Protein AF-A0A2D7KA10-F1 (afdb_monomer)

Mean predicted aligned error: 3.65 Å

pLDDT: mean 92.9, std 7.76, range [48.16, 98.44]

Secondary structure (DSSP, 8-state):
---HHHHHHHHHTTS-HHHHHHHHHTTHHHHHHHHHHHHHH-HHHHHHHSTT--S-TTS-HHHHHHHHHHHHHHHTT-SSBTTB---S-HHHHHHHHHHHTTPPP---------

Structure (mmCIF, N/CA/C/O backbone):
data_AF-A0A2D7KA10-F1
#
_entry.id   AF-A0A2D7KA10-F1
#
loop_
_atom_site.group_PDB
_atom_site.id
_atom_site.type_symbol
_atom_site.label_atom_id
_atom_site.label_alt_id
_atom_site.label_comp_id
_atom_site.label_asym_id
_atom_site.label_entity_id
_atom_site.label_seq_id
_atom_site.pdbx_PDB_ins_code
_atom_site.Cartn_x
_atom_site.Cartn_y
_atom_site.Cartn_z
_atom_site.occupancy
_atom_site.B_iso_or_equiv
_atom_site.auth_seq_id
_atom_site.auth_comp_id
_atom_site.auth_asym_id
_atom_site.auth_atom_id
_atom_site.pdbx_PDB_model_num
ATOM 1 N N . MET A 1 1 ? 11.337 -16.599 9.661 1.00 51.00 1 MET A N 1
ATOM 2 C CA . MET A 1 1 ? 10.350 -15.509 9.497 1.00 51.00 1 MET A CA 1
ATOM 3 C C . MET A 1 1 ? 8.985 -16.082 9.832 1.00 51.00 1 MET A C 1
ATOM 5 O O . MET A 1 1 ? 8.731 -17.194 9.389 1.00 51.00 1 MET A O 1
ATOM 9 N N . LYS A 1 2 ? 8.157 -15.387 10.625 1.00 63.81 2 LYS A N 1
ATOM 10 C CA . LYS A 1 2 ? 6.756 -15.798 10.838 1.00 63.81 2 LYS A CA 1
ATOM 11 C C . LYS A 1 2 ? 6.040 -15.883 9.492 1.00 63.81 2 LYS A C 1
ATOM 13 O O . LYS A 1 2 ? 6.326 -15.056 8.619 1.00 63.81 2 LYS A O 1
ATOM 18 N N . ASN A 1 3 ? 5.148 -16.852 9.332 1.00 88.62 3 ASN A N 1
ATOM 19 C CA . ASN A 1 3 ? 4.329 -16.975 8.128 1.00 88.62 3 ASN A CA 1
ATOM 20 C C . ASN A 1 3 ? 3.469 -15.699 7.963 1.00 88.62 3 ASN A C 1
ATOM 22 O O . ASN A 1 3 ? 3.073 -15.099 8.960 1.00 88.62 3 ASN A O 1
ATOM 26 N N . VAL A 1 4 ? 3.207 -15.253 6.727 1.00 93.88 4 VAL A N 1
ATOM 27 C CA . VAL A 1 4 ? 2.373 -14.065 6.446 1.00 93.88 4 VAL A CA 1
ATOM 28 C C . VAL A 1 4 ? 1.020 -14.130 7.163 1.00 93.88 4 VAL A C 1
ATOM 30 O O . VAL A 1 4 ? 0.569 -13.117 7.691 1.00 93.88 4 VAL A O 1
ATOM 33 N N . THR A 1 5 ? 0.426 -15.322 7.269 1.00 93.25 5 THR A N 1
ATOM 34 C CA . THR A 1 5 ? -0.831 -15.544 7.993 1.00 93.25 5 THR A CA 1
ATOM 35 C C . THR A 1 5 ? -0.685 -15.234 9.481 1.00 93.25 5 THR A C 1
ATOM 37 O O . THR A 1 5 ? -1.474 -14.469 10.018 1.00 93.25 5 THR A O 1
ATOM 40 N N . GLU A 1 6 ? 0.369 -15.727 10.135 1.00 95.38 6 GLU A N 1
ATOM 41 C CA . GLU A 1 6 ? 0.620 -15.473 11.563 1.00 95.38 6 GLU A CA 1
ATOM 42 C C . GLU A 1 6 ? 0.867 -13.982 11.845 1.00 95.38 6 GLU A C 1
ATOM 44 O O . GLU A 1 6 ? 0.499 -13.468 12.902 1.00 95.38 6 GLU A O 1
ATOM 49 N N . GLN A 1 7 ? 1.522 -13.273 10.917 1.00 95.88 7 GLN A N 1
ATOM 50 C CA . GLN A 1 7 ? 1.756 -11.832 11.051 1.00 95.88 7 GLN A CA 1
ATOM 51 C C . GLN A 1 7 ? 0.452 -11.044 10.917 1.00 95.88 7 GLN A C 1
ATOM 53 O O . GLN A 1 7 ? 0.200 -10.142 11.716 1.00 95.88 7 GLN A O 1
ATOM 58 N N . LEU A 1 8 ? -0.390 -11.420 9.952 1.00 96.00 8 LEU A N 1
ATOM 59 C CA . LEU A 1 8 ? -1.700 -10.816 9.753 1.00 96.00 8 LEU A CA 1
ATOM 60 C C . LEU A 1 8 ? -2.634 -11.084 10.940 1.00 96.00 8 LEU A C 1
ATOM 62 O O . LEU A 1 8 ? -3.242 -10.149 11.449 1.00 96.00 8 LEU A O 1
ATOM 66 N N . GLU A 1 9 ? -2.713 -12.323 11.427 1.00 95.19 9 GLU A N 1
ATOM 67 C CA . GLU A 1 9 ? -3.505 -12.675 12.612 1.00 95.19 9 GLU A CA 1
ATOM 68 C C . GLU A 1 9 ? -3.041 -11.888 13.838 1.00 95.19 9 GLU A C 1
ATOM 70 O O . GLU A 1 9 ? -3.849 -11.293 14.549 1.00 95.19 9 GLU A O 1
ATOM 75 N N . SER A 1 10 ? -1.725 -11.804 14.054 1.00 95.94 10 SER A N 1
ATOM 76 C CA . SER A 1 10 ? -1.163 -11.00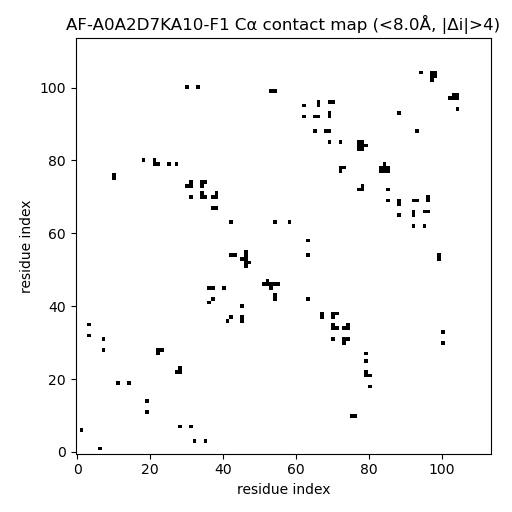9 15.146 1.00 95.94 10 SER A CA 1
ATOM 77 C C . SER A 1 10 ? -1.497 -9.522 15.028 1.00 95.94 10 SER A C 1
ATOM 79 O O . SER A 1 10 ? -1.593 -8.862 16.062 1.00 95.94 10 SER A O 1
ATOM 81 N N . LEU A 1 11 ? -1.624 -8.982 13.814 1.00 95.38 11 LEU A N 1
ATOM 82 C CA . LEU A 1 11 ? -2.023 -7.595 13.582 1.00 95.38 11 LEU A CA 1
ATOM 83 C C . LEU A 1 11 ? -3.520 -7.401 13.858 1.00 95.38 11 LEU A C 1
ATOM 85 O O . LEU A 1 11 ? -3.882 -6.496 14.603 1.00 95.38 11 LEU A O 1
ATOM 89 N N . ILE A 1 12 ? -4.372 -8.269 13.308 1.00 94.38 12 ILE A N 1
ATOM 90 C CA . ILE A 1 12 ? -5.831 -8.194 13.470 1.00 94.38 12 ILE A CA 1
ATOM 91 C C . ILE A 1 12 ? -6.231 -8.365 14.939 1.00 94.38 12 ILE A C 1
ATOM 93 O O . ILE A 1 12 ? -7.097 -7.642 15.416 1.00 94.38 12 ILE A O 1
ATOM 97 N N . ASN A 1 13 ? -5.547 -9.223 15.700 1.00 95.50 13 ASN A N 1
ATOM 98 C CA . ASN A 1 13 ? -5.809 -9.410 17.133 1.00 95.50 13 ASN A CA 1
ATOM 99 C C . ASN A 1 13 ? -5.561 -8.152 17.991 1.00 95.50 13 ASN A C 1
ATOM 101 O O . ASN A 1 13 ? -5.918 -8.134 19.166 1.00 95.50 13 ASN A O 1
ATOM 105 N N . GLN A 1 14 ? -4.924 -7.113 17.439 1.00 94.38 14 GLN A N 1
ATOM 106 C CA . GLN A 1 14 ? -4.723 -5.824 18.110 1.00 94.38 14 GLN A CA 1
ATOM 107 C C . GLN A 1 14 ? -5.822 -4.803 17.777 1.00 94.38 14 GLN A C 1
ATOM 109 O O . GLN A 1 14 ? -5.800 -3.687 18.300 1.00 94.38 14 GLN A O 1
ATOM 114 N N . PHE A 1 15 ? -6.739 -5.131 16.867 1.00 94.50 15 PHE A N 1
ATOM 115 C CA . PHE A 1 15 ? -7.794 -4.229 16.425 1.00 94.50 15 PHE A CA 1
ATOM 116 C C . PHE A 1 15 ? -9.010 -4.310 17.350 1.00 94.50 15 PHE A C 1
ATOM 118 O O . PHE A 1 15 ? -9.250 -5.317 18.011 1.00 94.50 15 PHE A O 1
ATOM 125 N N . SER A 1 16 ? -9.785 -3.225 17.403 1.00 94.69 16 SER A N 1
ATOM 126 C CA . SER A 1 16 ? -11.123 -3.266 17.995 1.00 94.69 16 SER A CA 1
ATOM 127 C C . SER A 1 16 ? -12.075 -4.074 17.108 1.00 94.69 16 SER A C 1
ATOM 129 O O . SER A 1 16 ? -11.768 -4.351 15.947 1.00 94.69 16 SER A O 1
ATOM 131 N N . ASP A 1 17 ? -13.265 -4.392 17.616 1.00 94.75 17 ASP A N 1
ATOM 132 C CA . ASP A 1 17 ? -14.307 -5.055 16.819 1.00 94.75 17 ASP A CA 1
ATOM 133 C C . ASP A 1 17 ? -14.695 -4.224 15.581 1.00 94.75 17 ASP A C 1
ATOM 135 O O . ASP A 1 17 ? -14.845 -4.761 14.485 1.00 94.75 17 ASP A O 1
ATOM 139 N N . GLU A 1 18 ? -14.781 -2.897 15.736 1.00 93.62 18 GLU A N 1
ATOM 140 C CA . GLU A 1 18 ? -15.053 -1.951 14.643 1.00 93.62 18 GLU A CA 1
ATOM 141 C C . GLU A 1 18 ? -13.943 -1.979 13.579 1.00 93.62 18 GLU A C 1
ATOM 143 O O . GLU A 1 18 ? -14.224 -2.122 12.389 1.00 93.62 18 GLU A O 1
ATOM 148 N N . ASP A 1 19 ? -12.674 -1.891 13.998 1.00 93.88 19 ASP A N 1
ATOM 149 C CA . ASP A 1 19 ? -11.532 -1.931 13.078 1.00 93.88 19 ASP A CA 1
ATOM 150 C C . ASP A 1 19 ? -11.413 -3.312 12.403 1.00 93.88 19 ASP A C 1
ATOM 152 O O . ASP A 1 19 ? -11.080 -3.395 11.221 1.00 93.88 19 ASP A O 1
ATOM 156 N N . THR A 1 20 ? -11.727 -4.398 13.116 1.00 94.44 20 THR A N 1
ATOM 157 C CA . THR A 1 20 ? -11.743 -5.766 12.573 1.00 94.44 20 THR A CA 1
ATOM 158 C C . THR A 1 20 ? -12.815 -5.920 11.500 1.00 94.44 20 THR A C 1
ATOM 160 O O . THR A 1 20 ? -12.541 -6.467 10.431 1.00 94.44 20 THR A O 1
ATOM 163 N N . HIS A 1 21 ? -14.018 -5.397 11.742 1.00 94.19 21 HIS A N 1
ATOM 164 C CA . HIS A 1 21 ? -15.094 -5.411 10.758 1.00 94.19 21 HIS A CA 1
ATOM 165 C C . HIS A 1 21 ? -14.700 -4.644 9.486 1.00 94.19 21 HIS A C 1
ATOM 167 O O . HIS A 1 21 ? -14.735 -5.214 8.394 1.00 94.19 21 HIS A O 1
ATOM 173 N N . LEU A 1 22 ? -14.204 -3.408 9.629 1.00 93.56 22 LEU A N 1
ATOM 174 C CA . LEU A 1 22 ? -13.727 -2.593 8.503 1.00 93.56 22 LEU A CA 1
ATOM 175 C C . LEU A 1 22 ? -12.579 -3.260 7.732 1.00 93.56 22 LEU A C 1
ATOM 177 O O . LEU A 1 22 ? -12.541 -3.200 6.503 1.00 93.56 22 LEU A O 1
ATOM 181 N N . CYS A 1 23 ? -11.640 -3.887 8.441 1.00 93.25 23 CYS A N 1
ATOM 182 C CA . CYS A 1 23 ? -10.519 -4.628 7.864 1.00 93.25 23 CYS A CA 1
ATOM 183 C C . CYS A 1 23 ? -11.010 -5.744 6.924 1.00 93.25 23 CYS A C 1
ATOM 185 O O . CYS A 1 23 ? -10.523 -5.869 5.795 1.00 93.25 23 CYS A O 1
ATOM 187 N N . LEU A 1 24 ? -12.002 -6.526 7.356 1.00 91.94 24 LEU A N 1
ATOM 188 C CA . LEU A 1 24 ? -12.541 -7.639 6.573 1.00 91.94 24 LEU A CA 1
ATOM 189 C C . LEU A 1 24 ? -13.411 -7.163 5.402 1.00 91.94 24 LEU A C 1
ATOM 191 O O . LEU A 1 24 ? -13.223 -7.648 4.284 1.00 91.94 24 LEU A O 1
ATOM 195 N N . GLU A 1 25 ? -14.304 -6.192 5.620 1.00 91.94 25 GLU A N 1
ATOM 196 C CA . GLU A 1 25 ? -15.170 -5.653 4.560 1.00 91.94 25 GLU A CA 1
ATOM 197 C C . GLU A 1 25 ? -14.366 -5.022 3.417 1.00 91.94 25 GLU A C 1
ATOM 199 O O . GLU A 1 25 ? -14.645 -5.265 2.242 1.00 91.94 25 GLU A O 1
ATOM 204 N N . ASN A 1 26 ? -13.302 -4.282 3.745 1.00 88.81 26 ASN A N 1
ATOM 205 C CA . ASN A 1 26 ? -12.461 -3.596 2.759 1.00 88.81 26 ASN A CA 1
ATOM 206 C C . ASN A 1 26 ? -11.355 -4.482 2.165 1.00 88.81 26 ASN A C 1
ATOM 208 O O . ASN A 1 26 ? -10.429 -3.977 1.528 1.00 88.81 26 ASN A O 1
ATOM 212 N N . ARG A 1 27 ? -11.426 -5.807 2.361 1.00 92.56 27 ARG A N 1
ATOM 213 C CA . ARG A 1 27 ? -10.444 -6.780 1.848 1.00 92.56 27 ARG A CA 1
ATOM 214 C C . ARG A 1 27 ? -9.003 -6.459 2.263 1.00 92.56 27 ARG A C 1
ATOM 216 O O . ARG A 1 27 ? -8.057 -6.763 1.533 1.00 92.56 27 ARG A O 1
ATOM 223 N N . PHE A 1 28 ? -8.807 -5.884 3.446 1.00 94.56 28 PHE A N 1
ATOM 224 C CA . PHE A 1 28 ? -7.476 -5.545 3.940 1.00 94.56 28 PHE A CA 1
ATOM 225 C C . PHE A 1 28 ? -6.526 -6.754 4.048 1.00 94.56 28 PHE A C 1
ATOM 227 O O . PHE A 1 28 ? -5.359 -6.587 3.697 1.00 94.56 28 PHE A O 1
ATOM 234 N N . PRO A 1 29 ? -6.970 -7.983 4.399 1.00 95.75 29 PRO A N 1
ATOM 235 C CA . PRO A 1 29 ? -6.129 -9.180 4.302 1.00 95.75 29 PRO A CA 1
ATOM 236 C C . PRO A 1 29 ? -5.472 -9.379 2.930 1.00 95.75 29 PRO A C 1
ATOM 238 O O . PRO A 1 29 ? -4.291 -9.703 2.851 1.00 95.75 29 PRO A O 1
ATOM 241 N N . TYR A 1 30 ? -6.208 -9.126 1.843 1.00 95.12 30 TYR A N 1
ATOM 242 C CA . TYR A 1 30 ? -5.677 -9.239 0.485 1.00 95.12 30 TYR A CA 1
ATOM 243 C C . TYR A 1 30 ? -4.604 -8.176 0.214 1.00 95.12 30 TYR A C 1
ATOM 245 O O . TYR A 1 30 ? -3.518 -8.503 -0.271 1.00 95.12 30 TYR A O 1
ATOM 253 N N . LEU A 1 31 ? -4.882 -6.922 0.591 1.00 96.12 31 LEU A N 1
ATOM 254 C CA . LEU A 1 31 ? -3.915 -5.823 0.505 1.00 96.12 31 LEU A CA 1
ATOM 255 C C . LEU A 1 31 ? -2.644 -6.143 1.301 1.00 96.12 31 LEU A C 1
ATOM 257 O O . LEU A 1 31 ? -1.539 -5.949 0.802 1.00 96.12 31 LEU A O 1
ATOM 261 N N . TYR A 1 32 ? -2.797 -6.683 2.511 1.00 97.38 32 TYR A N 1
ATOM 262 C CA . TYR A 1 32 ? -1.694 -7.073 3.382 1.00 97.38 32 TYR A CA 1
ATOM 263 C C . TYR A 1 32 ? -0.813 -8.143 2.748 1.00 97.38 32 TYR A C 1
ATOM 265 O O . TYR A 1 32 ? 0.402 -7.976 2.676 1.00 97.38 32 TYR A O 1
ATOM 273 N N . THR A 1 33 ? -1.404 -9.227 2.244 1.00 95.69 33 THR A N 1
ATOM 274 C CA . THR A 1 33 ? -0.644 -10.312 1.615 1.00 95.69 33 THR A CA 1
ATOM 275 C C . THR A 1 33 ? 0.103 -9.830 0.370 1.00 95.69 33 THR A C 1
ATOM 277 O O . THR A 1 33 ? 1.276 -10.162 0.189 1.00 95.69 33 THR A O 1
ATOM 280 N N . LYS A 1 34 ? -0.532 -9.000 -0.466 1.00 96.06 34 LYS A N 1
ATOM 281 C CA . LYS A 1 34 ? 0.105 -8.403 -1.649 1.00 96.06 34 LYS A CA 1
ATOM 282 C C . LYS A 1 34 ? 1.250 -7.459 -1.264 1.00 96.06 34 LYS A C 1
ATOM 284 O O . LYS A 1 34 ? 2.345 -7.586 -1.805 1.00 96.06 34 LYS A O 1
ATOM 289 N N . ALA A 1 35 ? 1.037 -6.584 -0.281 1.00 97.88 35 ALA A N 1
ATOM 290 C CA . ALA A 1 35 ? 2.065 -5.696 0.260 1.00 97.88 35 ALA A CA 1
ATOM 291 C C . ALA A 1 35 ? 3.255 -6.469 0.855 1.00 97.88 35 ALA A C 1
ATOM 293 O O . ALA A 1 35 ? 4.408 -6.093 0.639 1.00 97.88 35 ALA A O 1
ATOM 294 N N . TYR A 1 36 ? 2.981 -7.562 1.573 1.00 97.56 36 TYR A N 1
ATOM 295 C CA . TYR A 1 36 ? 4.000 -8.435 2.150 1.00 97.56 36 TYR A CA 1
ATOM 296 C C . TYR A 1 36 ? 4.903 -9.018 1.063 1.00 97.56 36 TYR A C 1
ATOM 298 O O . TYR A 1 36 ? 6.125 -8.897 1.151 1.00 97.56 36 TYR A O 1
ATOM 306 N N . TYR A 1 37 ? 4.317 -9.609 0.018 1.00 96.38 37 TYR A N 1
ATOM 307 C CA . TYR A 1 37 ? 5.096 -10.202 -1.066 1.00 96.38 37 TYR A CA 1
ATOM 308 C C . TYR A 1 37 ? 5.817 -9.154 -1.913 1.00 96.38 37 TYR A C 1
ATOM 310 O O . TYR A 1 37 ? 6.979 -9.362 -2.245 1.00 96.38 37 TYR A O 1
ATOM 318 N N . PHE A 1 38 ? 5.206 -7.994 -2.165 1.00 97.81 38 PHE A N 1
ATOM 319 C CA . PHE A 1 38 ? 5.877 -6.893 -2.860 1.00 97.81 38 PHE A CA 1
ATOM 320 C C . PHE A 1 38 ? 7.153 -6.442 -2.133 1.00 97.81 38 PHE A C 1
ATOM 322 O O . PHE A 1 38 ? 8.206 -6.288 -2.752 1.00 97.81 38 PHE A O 1
ATOM 329 N N . LEU A 1 39 ? 7.082 -6.269 -0.808 1.00 97.75 39 LEU A N 1
ATOM 330 C CA . LEU A 1 39 ? 8.240 -5.879 0.001 1.00 97.75 39 LEU A CA 1
ATOM 331 C C . LEU A 1 39 ? 9.276 -6.998 0.142 1.00 97.75 39 LEU A C 1
ATOM 333 O O . LEU A 1 39 ? 10.471 -6.710 0.168 1.00 97.75 39 LEU A O 1
ATOM 337 N N . ARG A 1 40 ? 8.833 -8.255 0.247 1.00 96.25 40 ARG A N 1
ATOM 338 C CA . ARG A 1 40 ? 9.717 -9.421 0.380 1.00 96.25 40 ARG A CA 1
ATOM 339 C C . ARG A 1 40 ? 10.503 -9.690 -0.903 1.00 96.25 40 ARG A C 1
ATOM 341 O O . ARG A 1 40 ? 11.701 -9.941 -0.829 1.00 96.25 40 ARG A O 1
ATOM 348 N N . ASP A 1 41 ? 9.824 -9.670 -2.046 1.00 95.75 41 ASP A N 1
ATOM 349 C CA . ASP A 1 41 ? 10.381 -10.130 -3.323 1.00 95.75 41 ASP A CA 1
ATOM 350 C C . ASP A 1 41 ? 11.062 -9.000 -4.101 1.00 95.75 41 ASP A C 1
ATOM 352 O O . ASP A 1 41 ? 11.967 -9.247 -4.901 1.00 95.75 41 ASP A O 1
ATOM 356 N N . GLY A 1 42 ? 10.658 -7.754 -3.840 1.00 96.06 42 GLY A N 1
ATOM 357 C CA . GLY A 1 42 ? 11.047 -6.594 -4.630 1.00 96.06 42 GLY A CA 1
ATOM 358 C C . GLY A 1 42 ? 10.217 -6.468 -5.910 1.00 96.06 42 GLY A C 1
ATOM 359 O O . GLY A 1 42 ? 9.573 -7.416 -6.354 1.00 96.06 42 GLY A O 1
ATOM 360 N N . ALA A 1 43 ? 10.232 -5.272 -6.505 1.00 95.56 43 ALA A N 1
ATOM 361 C CA . ALA A 1 43 ? 9.335 -4.899 -7.601 1.00 95.56 43 ALA A CA 1
ATOM 362 C C . ALA A 1 43 ? 9.417 -5.843 -8.815 1.00 95.56 43 ALA A C 1
ATOM 364 O O . ALA A 1 43 ? 8.382 -6.297 -9.294 1.00 95.56 43 ALA A O 1
ATOM 365 N N . GLU A 1 44 ? 10.626 -6.172 -9.277 1.00 94.12 44 GLU A N 1
ATOM 366 C CA . GLU A 1 44 ? 10.833 -7.010 -10.468 1.00 94.12 44 GLU A CA 1
ATOM 367 C C . GLU A 1 44 ? 10.328 -8.447 -10.266 1.00 94.12 44 GLU A C 1
ATOM 369 O O . GLU A 1 44 ? 9.540 -8.959 -11.064 1.00 94.12 44 GLU A O 1
ATOM 374 N N . ASN A 1 45 ? 10.735 -9.093 -9.169 1.00 95.88 45 ASN A N 1
ATOM 375 C CA . ASN A 1 45 ? 10.328 -10.468 -8.874 1.00 95.88 45 ASN A CA 1
ATOM 376 C C . ASN A 1 45 ? 8.832 -10.558 -8.574 1.00 95.88 45 ASN A C 1
ATOM 378 O O . ASN A 1 45 ? 8.169 -11.476 -9.055 1.00 95.88 45 ASN A O 1
ATOM 382 N N . TYR A 1 46 ? 8.290 -9.594 -7.825 1.00 96.56 46 TYR A N 1
ATOM 383 C CA . TYR A 1 46 ? 6.856 -9.507 -7.586 1.00 96.56 46 TYR A CA 1
ATOM 384 C C . TYR A 1 46 ? 6.085 -9.441 -8.912 1.00 96.56 46 TYR A C 1
ATOM 386 O O . TYR A 1 46 ? 5.206 -10.275 -9.134 1.00 96.56 46 TYR A O 1
ATOM 394 N N . ALA A 1 47 ? 6.477 -8.539 -9.823 1.00 96.06 47 ALA A N 1
ATOM 395 C CA . ALA A 1 47 ? 5.830 -8.368 -11.122 1.00 96.06 47 ALA A CA 1
ATOM 396 C C . ALA A 1 47 ? 5.827 -9.663 -11.946 1.00 96.06 47 ALA A C 1
ATOM 398 O O . ALA A 1 47 ? 4.804 -10.011 -12.521 1.00 96.06 47 ALA A O 1
ATOM 399 N N . SER A 1 48 ? 6.923 -10.429 -11.941 1.00 93.81 48 SER A N 1
ATOM 400 C CA . SER A 1 48 ? 7.024 -11.694 -12.693 1.00 93.81 48 SER A CA 1
ATOM 401 C C . SER A 1 48 ? 5.988 -12.762 -12.310 1.00 93.81 48 SER A C 1
ATOM 403 O O . SER A 1 48 ? 5.704 -13.664 -13.096 1.00 93.81 48 SER A O 1
ATOM 405 N N . SER A 1 49 ? 5.438 -12.667 -11.098 1.00 90.44 49 SER A N 1
ATOM 406 C CA . SER A 1 49 ? 4.433 -13.589 -10.560 1.00 90.44 49 SER A CA 1
ATOM 407 C C . SER 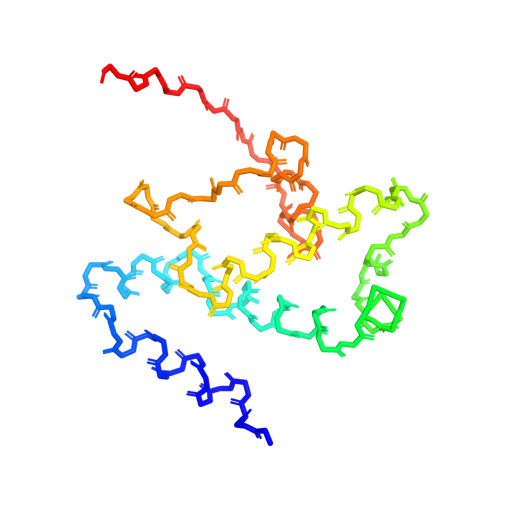A 1 49 ? 3.046 -12.954 -10.433 1.00 90.44 49 SER A C 1
ATOM 409 O O . SER A 1 49 ? 2.084 -13.626 -10.054 1.00 90.44 49 SER A O 1
ATOM 411 N N . ASP A 1 50 ? 2.936 -11.659 -10.736 1.00 92.19 50 ASP A N 1
ATOM 412 C CA . ASP A 1 50 ? 1.694 -10.914 -10.657 1.00 92.19 50 ASP A CA 1
ATOM 413 C C . ASP A 1 50 ? 0.861 -11.092 -11.931 1.00 92.19 50 ASP A C 1
ATOM 415 O O . ASP A 1 50 ? 1.373 -11.041 -13.044 1.00 92.19 50 ASP A O 1
ATOM 419 N N . ALA A 1 51 ? -0.455 -11.247 -11.779 1.00 91.19 51 ALA A N 1
ATOM 420 C CA . ALA A 1 51 ? -1.357 -11.527 -12.898 1.00 91.19 51 ALA A CA 1
ATOM 421 C C . ALA A 1 51 ? -1.384 -10.427 -13.977 1.00 91.19 51 ALA A C 1
ATOM 423 O O . ALA A 1 51 ? -1.708 -10.719 -15.128 1.00 91.19 51 ALA A O 1
ATOM 424 N N . PHE A 1 52 ? -1.055 -9.181 -13.619 1.00 92.88 52 PHE A N 1
ATOM 425 C CA . PHE A 1 52 ? -0.983 -8.056 -14.555 1.00 92.88 52 PHE A CA 1
ATOM 426 C C . PHE A 1 52 ? 0.446 -7.555 -14.771 1.00 92.88 52 PHE A C 1
ATOM 428 O O . PHE A 1 52 ? 0.632 -6.493 -15.363 1.00 92.88 52 PHE A O 1
ATOM 435 N N . ASN A 1 53 ? 1.451 -8.306 -14.311 1.00 95.00 53 ASN A N 1
ATOM 436 C CA . ASN A 1 53 ? 2.864 -7.948 -14.403 1.00 95.00 53 ASN A CA 1
ATOM 437 C C . ASN A 1 53 ? 3.181 -6.558 -13.823 1.00 95.00 53 ASN A C 1
ATOM 439 O O . ASN A 1 53 ? 4.017 -5.832 -14.362 1.00 95.00 53 ASN A O 1
ATOM 443 N N . LEU A 1 54 ? 2.489 -6.161 -12.749 1.00 95.25 54 LEU A N 1
ATOM 444 C CA . LEU A 1 54 ? 2.706 -4.871 -12.099 1.00 95.25 54 LEU A CA 1
ATOM 445 C C . LEU A 1 54 ? 3.696 -4.993 -10.931 1.00 95.25 54 LEU A C 1
ATOM 447 O O . LEU A 1 54 ? 3.642 -5.979 -10.196 1.00 95.25 54 LEU A O 1
ATOM 451 N N . PRO A 1 55 ? 4.537 -3.973 -10.683 1.00 95.94 55 PRO A N 1
ATOM 452 C CA . PRO A 1 55 ? 4.685 -2.744 -11.469 1.00 95.94 55 PRO A CA 1
ATOM 453 C C . PRO A 1 55 ? 5.422 -2.982 -12.802 1.00 95.94 55 PRO A C 1
ATOM 455 O O . PRO A 1 55 ? 6.370 -3.759 -12.861 1.00 95.94 55 PRO A O 1
ATOM 458 N N . ASP A 1 56 ? 4.992 -2.283 -13.855 1.00 94.25 56 ASP A N 1
ATOM 459 C CA . ASP A 1 56 ? 5.588 -2.328 -15.198 1.00 94.25 56 ASP A CA 1
ATOM 460 C C . ASP A 1 56 ? 6.464 -1.084 -15.476 1.00 94.25 56 ASP A C 1
ATOM 462 O O . ASP A 1 56 ? 6.712 -0.256 -14.596 1.00 94.25 56 ASP A O 1
ATOM 466 N N . SER A 1 57 ? 6.905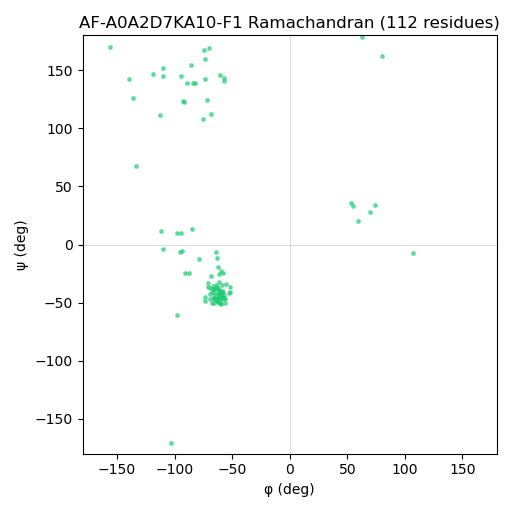 -0.904 -16.725 1.00 93.38 57 SER A N 1
ATOM 467 C CA . SER A 1 57 ? 7.735 0.236 -17.140 1.00 93.38 57 SER A CA 1
ATOM 468 C C . SER A 1 57 ? 7.053 1.609 -17.022 1.00 93.38 57 SER A C 1
ATOM 470 O O . SER A 1 57 ? 7.702 2.623 -17.268 1.00 93.38 57 SER A O 1
ATOM 472 N N . SER A 1 58 ? 5.755 1.674 -16.694 1.00 93.88 58 SER A N 1
ATOM 473 C CA . SER A 1 58 ? 5.055 2.941 -16.439 1.00 93.88 58 SER A CA 1
ATOM 474 C C . SER A 1 58 ? 5.327 3.519 -15.045 1.00 93.88 58 SER A C 1
ATOM 476 O O . SER A 1 58 ? 5.007 4.684 -14.803 1.00 93.88 58 SER A O 1
ATOM 478 N N . PHE A 1 59 ? 5.926 2.741 -14.137 1.00 96.00 59 PHE A N 1
ATOM 479 C CA . PHE A 1 59 ? 6.275 3.180 -12.787 1.00 96.00 59 PHE A CA 1
ATOM 480 C C . PHE A 1 59 ? 7.706 3.718 -12.763 1.00 96.00 59 PHE A C 1
ATOM 482 O O . PHE A 1 59 ? 8.651 3.012 -13.115 1.00 96.00 59 PHE A O 1
ATOM 489 N N . SER A 1 60 ? 7.881 4.967 -12.323 1.00 96.88 60 SER A N 1
ATOM 490 C CA . SER A 1 60 ? 9.221 5.523 -12.105 1.00 96.88 60 SER A CA 1
ATOM 491 C C . SER A 1 60 ? 9.871 4.958 -10.839 1.00 96.88 60 SER A C 1
ATOM 493 O O . SER A 1 60 ?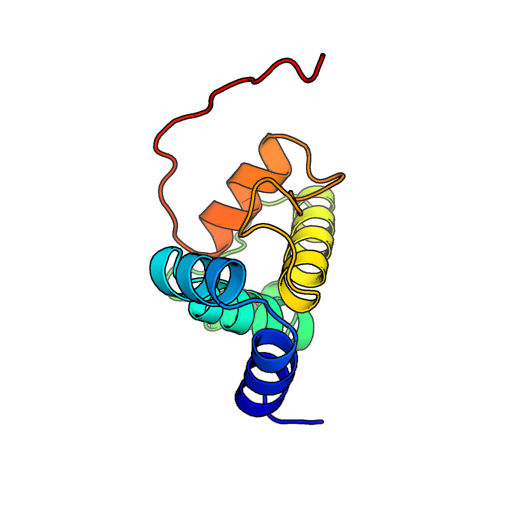 9.201 4.377 -9.984 1.00 96.88 60 SER A O 1
ATOM 495 N N . SER A 1 61 ? 11.174 5.188 -10.666 1.00 96.62 61 SER A N 1
ATOM 496 C CA . SER A 1 61 ? 11.885 4.878 -9.418 1.00 96.62 61 SER A CA 1
ATOM 497 C C . SER A 1 61 ? 11.210 5.496 -8.192 1.00 96.62 61 SER A C 1
ATOM 499 O O . SER A 1 61 ? 11.061 4.835 -7.167 1.00 96.62 61 SER A O 1
ATOM 501 N N . GLU A 1 62 ? 10.747 6.742 -8.301 1.00 97.31 62 GLU A N 1
ATOM 502 C CA . GLU A 1 62 ? 10.037 7.429 -7.219 1.00 97.31 62 GLU A CA 1
ATOM 503 C C . GLU A 1 62 ? 8.681 6.777 -6.934 1.00 97.31 62 GLU A C 1
ATOM 505 O O . GLU A 1 62 ? 8.301 6.643 -5.771 1.00 97.31 62 GLU A O 1
ATOM 510 N N . ASP A 1 63 ? 7.962 6.336 -7.974 1.00 97.75 63 ASP A N 1
ATOM 511 C CA . ASP A 1 63 ? 6.711 5.599 -7.795 1.00 97.75 63 ASP A CA 1
ATOM 512 C C . ASP A 1 63 ? 6.962 4.289 -7.034 1.00 97.75 63 ASP A C 1
ATOM 514 O O . ASP A 1 63 ? 6.221 3.986 -6.100 1.00 97.75 63 ASP A O 1
ATOM 518 N N . ILE A 1 64 ? 8.032 3.551 -7.354 1.00 98.06 64 ILE A N 1
ATOM 519 C CA . ILE A 1 64 ? 8.408 2.325 -6.630 1.00 98.06 64 ILE A CA 1
ATOM 520 C C . ILE A 1 64 ? 8.704 2.606 -5.148 1.00 98.06 64 ILE A C 1
ATOM 522 O O . ILE A 1 64 ? 8.262 1.847 -4.282 1.00 98.06 64 ILE A O 1
ATOM 526 N N . GLU A 1 65 ? 9.399 3.696 -4.819 1.00 98.12 65 GLU A N 1
ATOM 527 C CA . GLU A 1 65 ? 9.648 4.070 -3.418 1.00 98.12 65 GLU A CA 1
ATOM 528 C C . GLU A 1 65 ? 8.355 4.438 -2.671 1.00 98.12 65 GLU A C 1
ATOM 530 O O . GLU A 1 65 ? 8.159 4.038 -1.518 1.00 98.12 65 GLU A O 1
ATOM 535 N N . LEU A 1 66 ? 7.417 5.122 -3.334 1.00 98.19 66 LEU A N 1
ATOM 536 C CA . LEU A 1 66 ? 6.092 5.390 -2.768 1.00 98.19 66 LEU A CA 1
ATOM 537 C C . LEU A 1 66 ? 5.277 4.104 -2.570 1.00 98.19 66 LEU A C 1
ATOM 539 O O . LEU A 1 66 ? 4.600 3.970 -1.548 1.00 98.19 66 LEU A O 1
ATOM 543 N N . LEU A 1 67 ? 5.368 3.135 -3.487 1.00 98.25 67 LEU A N 1
ATOM 544 C CA . LEU A 1 67 ? 4.737 1.822 -3.324 1.00 98.25 67 LEU A CA 1
ATOM 545 C C . LEU A 1 67 ? 5.291 1.092 -2.100 1.00 98.25 67 LEU A C 1
ATOM 547 O O . LEU A 1 67 ? 4.510 0.588 -1.292 1.00 98.25 67 LEU A O 1
ATOM 551 N N . LYS A 1 68 ? 6.618 1.086 -1.907 1.00 98.38 68 LYS A N 1
ATOM 552 C CA . LYS A 1 68 ? 7.248 0.505 -0.709 1.00 98.38 68 LYS A CA 1
ATOM 553 C C . LYS A 1 68 ? 6.738 1.177 0.565 1.00 98.38 68 LYS A C 1
ATOM 555 O O . LYS A 1 68 ? 6.370 0.486 1.514 1.00 98.38 68 LYS A O 1
ATOM 560 N N . LEU A 1 69 ? 6.652 2.510 0.578 1.00 98.44 69 LEU A N 1
ATOM 561 C CA . LEU A 1 69 ? 6.108 3.269 1.707 1.00 98.44 69 LEU A CA 1
ATOM 562 C C . LEU A 1 69 ? 4.640 2.911 1.998 1.00 98.44 69 LEU A C 1
ATOM 564 O O . LEU A 1 69 ? 4.257 2.776 3.162 1.00 98.44 69 LEU A O 1
ATOM 568 N N . GLY A 1 70 ? 3.814 2.758 0.963 1.00 98.25 70 GLY A N 1
ATOM 569 C CA . GLY A 1 70 ? 2.414 2.352 1.091 1.00 98.25 70 GLY A CA 1
ATOM 570 C C . GLY A 1 70 ? 2.274 0.930 1.632 1.00 98.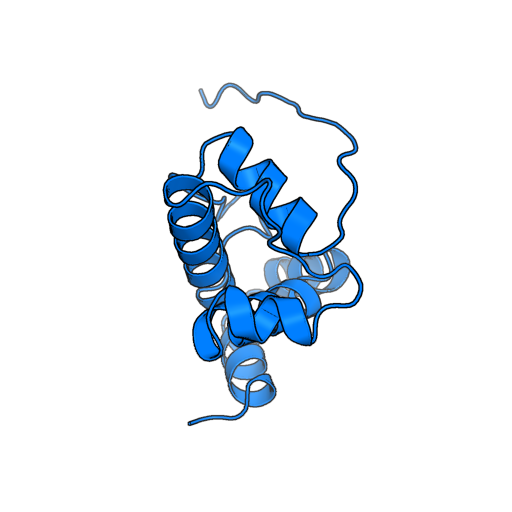25 70 GLY A C 1
ATOM 571 O O . GLY A 1 70 ? 1.559 0.705 2.607 1.00 98.25 70 GLY A O 1
ATOM 572 N N . CYS A 1 71 ? 3.036 -0.011 1.074 1.00 98.38 71 CYS A N 1
ATOM 573 C CA . CYS A 1 71 ? 3.077 -1.398 1.532 1.00 98.38 71 CYS A CA 1
ATOM 574 C C . CYS A 1 71 ? 3.519 -1.496 2.997 1.00 98.38 71 CYS A C 1
ATOM 576 O O . CYS A 1 71 ? 2.902 -2.212 3.780 1.00 98.38 71 CYS A O 1
ATOM 578 N N . MET A 1 72 ? 4.529 -0.721 3.405 1.00 98.31 72 MET A N 1
ATOM 579 C CA . MET A 1 72 ? 4.989 -0.681 4.796 1.00 98.31 72 MET A CA 1
ATOM 580 C C . MET A 1 72 ? 3.881 -0.194 5.739 1.00 98.31 72 MET A C 1
ATOM 582 O O . MET A 1 72 ? 3.726 -0.714 6.839 1.00 98.31 72 MET A O 1
ATOM 586 N N . GLN A 1 73 ? 3.086 0.793 5.321 1.00 98.19 73 GLN A N 1
ATOM 587 C CA . GLN A 1 73 ? 1.942 1.267 6.102 1.00 98.19 73 GLN A CA 1
ATOM 588 C C . GLN A 1 73 ? 0.858 0.190 6.234 1.00 98.19 73 GLN A C 1
ATOM 590 O O . GLN A 1 73 ? 0.359 -0.025 7.338 1.00 98.19 73 GLN A O 1
ATOM 595 N N . ILE A 1 74 ? 0.565 -0.547 5.160 1.00 97.75 74 ILE A N 1
ATOM 596 C CA . ILE A 1 74 ? -0.370 -1.682 5.200 1.00 97.75 74 ILE A CA 1
ATOM 597 C C . ILE A 1 74 ? 0.113 -2.743 6.194 1.00 97.75 74 ILE A C 1
ATOM 599 O O . ILE A 1 74 ? -0.664 -3.183 7.040 1.00 97.75 74 ILE A O 1
ATOM 603 N N . LEU A 1 75 ? 1.401 -3.106 6.166 1.00 97.31 75 LEU A N 1
ATOM 604 C CA . LEU A 1 75 ? 1.945 -4.094 7.105 1.00 97.31 75 LEU A CA 1
ATOM 605 C C . LEU A 1 75 ? 1.859 -3.655 8.578 1.00 97.31 75 LEU A C 1
ATOM 607 O O . LEU A 1 75 ? 1.893 -4.501 9.469 1.00 97.31 75 LEU A O 1
ATOM 611 N N . ASN A 1 76 ? 1.692 -2.354 8.829 1.00 96.56 76 ASN A N 1
ATOM 612 C CA . ASN A 1 76 ? 1.493 -1.764 10.154 1.00 96.56 76 ASN A CA 1
ATOM 613 C C . ASN A 1 76 ? 0.012 -1.492 10.499 1.00 96.56 76 ASN A C 1
ATOM 615 O O . ASN A 1 76 ? -0.268 -0.817 11.489 1.00 96.56 76 ASN A O 1
ATOM 619 N N . GLY A 1 77 ? -0.946 -1.974 9.699 1.00 95.00 77 GLY A N 1
ATOM 620 C CA . GLY A 1 77 ? -2.377 -1.780 9.965 1.00 95.00 77 GLY A CA 1
ATOM 621 C C . GLY A 1 77 ? -2.878 -0.359 9.693 1.00 95.00 77 GLY A C 1
ATOM 622 O O . GLY A 1 77 ? -3.738 0.145 10.413 1.00 95.00 77 GLY A O 1
ATOM 623 N N . ILE A 1 78 ? -2.320 0.316 8.689 1.00 95.12 78 ILE A N 1
ATOM 624 C CA . ILE A 1 78 ? -2.718 1.667 8.271 1.00 95.12 78 ILE A CA 1
ATOM 625 C C . ILE A 1 78 ? -3.411 1.587 6.904 1.00 95.12 78 ILE A C 1
ATOM 627 O O . ILE A 1 78 ? -3.016 0.795 6.050 1.00 95.12 78 ILE A O 1
ATOM 631 N N . GLY A 1 79 ? -4.419 2.436 6.686 1.00 91.81 79 GLY A N 1
ATOM 632 C CA . GLY A 1 79 ? -5.029 2.667 5.373 1.00 91.81 79 GLY A CA 1
ATOM 633 C C . GLY A 1 79 ? -6.427 2.083 5.161 1.00 91.81 79 GLY A C 1
ATOM 634 O O . GLY A 1 79 ? -7.045 2.408 4.155 1.00 91.81 79 GLY A O 1
ATOM 635 N N . PHE A 1 80 ? -6.952 1.281 6.095 1.00 90.00 80 PHE A N 1
ATOM 636 C CA . PHE A 1 80 ? -8.312 0.715 6.011 1.00 90.00 80 PHE A CA 1
ATOM 637 C C . PHE A 1 80 ? -9.381 1.524 6.763 1.00 90.00 80 PHE A C 1
ATOM 639 O O . PHE A 1 80 ? -10.562 1.200 6.690 1.00 90.00 80 PHE A O 1
ATOM 646 N N . SER A 1 81 ? -8.979 2.552 7.517 1.00 88.75 81 SER A N 1
ATOM 647 C CA . SER A 1 81 ? -9.873 3.355 8.356 1.00 88.75 81 SER A CA 1
ATOM 648 C C . SER A 1 81 ? -9.504 4.840 8.285 1.00 88.75 81 SER A C 1
ATOM 650 O O . SER A 1 81 ? -8.309 5.163 8.319 1.00 88.75 81 SER A O 1
ATOM 652 N N . PRO A 1 82 ? -10.487 5.764 8.281 1.00 86.38 82 PRO A N 1
ATOM 653 C CA . PRO A 1 82 ? -10.231 7.204 8.361 1.00 86.38 82 PRO A CA 1
ATOM 654 C C . PRO A 1 82 ? -9.453 7.620 9.616 1.00 86.38 82 PRO A C 1
ATOM 656 O O . PRO A 1 82 ? -8.754 8.629 9.600 1.00 86.38 82 PRO A O 1
ATOM 659 N N . LYS A 1 83 ? -9.521 6.829 10.699 1.00 90.00 83 LYS A N 1
ATOM 660 C CA . LYS A 1 83 ? -8.761 7.069 11.942 1.00 90.00 83 LYS A CA 1
ATOM 661 C C . LYS A 1 83 ? -7.253 6.862 11.744 1.00 90.00 83 LYS A C 1
ATOM 663 O O . LYS A 1 83 ? -6.440 7.454 12.454 1.00 90.00 83 LYS A O 1
ATOM 668 N N . LYS A 1 84 ? -6.870 6.012 10.785 1.00 90.62 84 LYS A N 1
ATOM 669 C CA . LYS A 1 84 ? -5.482 5.653 10.458 1.00 90.62 84 LYS A CA 1
ATOM 670 C C . LYS A 1 84 ? -5.282 5.716 8.936 1.00 90.62 84 LYS A C 1
ATOM 672 O O . LYS A 1 84 ? -5.078 4.674 8.309 1.00 90.62 84 LYS A O 1
ATOM 677 N N . PRO A 1 85 ? -5.345 6.913 8.324 1.00 92.25 85 PRO A N 1
ATOM 678 C CA . PRO A 1 85 ? -5.221 7.048 6.881 1.00 92.25 85 PRO A CA 1
ATOM 679 C C . PRO A 1 85 ? -3.771 6.833 6.446 1.00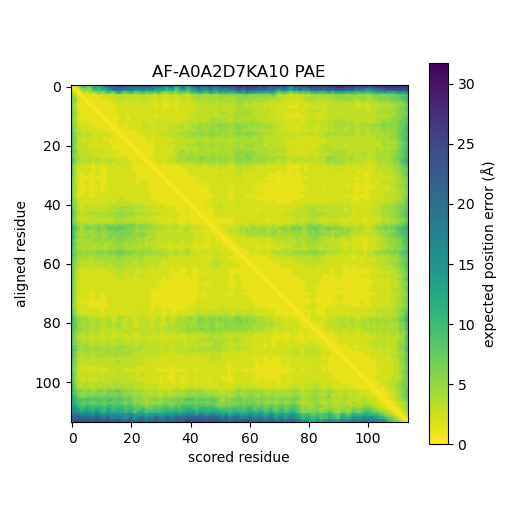 92.25 85 PRO A C 1
ATOM 681 O O . PRO A 1 85 ? -2.836 7.031 7.231 1.00 92.25 85 PRO A O 1
ATOM 684 N N . PHE A 1 86 ? -3.577 6.505 5.170 1.00 95.06 86 PHE A N 1
ATOM 685 C CA . PHE A 1 86 ? -2.252 6.566 4.564 1.00 95.06 86 PHE A CA 1
ATOM 686 C C . PHE A 1 86 ? -1.656 7.970 4.682 1.00 95.06 86 PHE A C 1
ATOM 688 O O . PHE A 1 86 ? -2.331 8.982 4.491 1.00 95.06 86 PHE A O 1
ATOM 695 N N . LYS A 1 87 ? -0.356 8.033 4.959 1.00 95.06 87 LYS A N 1
ATOM 696 C CA . LYS A 1 87 ? 0.405 9.275 5.091 1.00 95.06 87 LYS A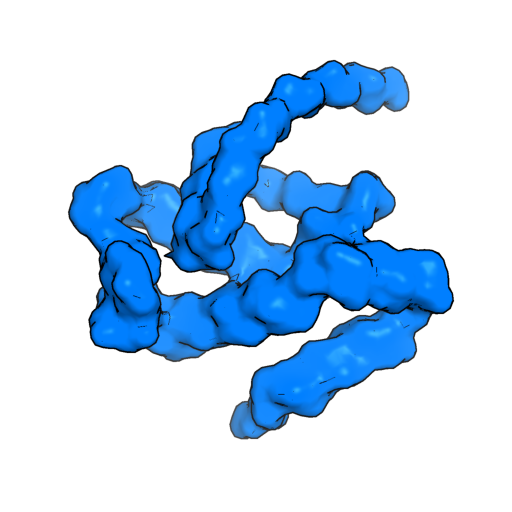 CA 1
ATOM 697 C C . LYS A 1 87 ? 1.516 9.321 4.050 1.00 95.06 87 LYS A C 1
ATOM 699 O O . LYS A 1 87 ? 2.109 8.299 3.714 1.00 95.06 87 LYS A O 1
ATOM 704 N N . LYS A 1 88 ? 1.824 10.533 3.576 1.00 95.69 88 LYS A N 1
ATOM 705 C CA . LYS A 1 88 ? 2.981 10.842 2.711 1.00 95.69 88 LYS A CA 1
ATOM 706 C C . LYS A 1 88 ? 3.041 10.093 1.363 1.00 95.69 8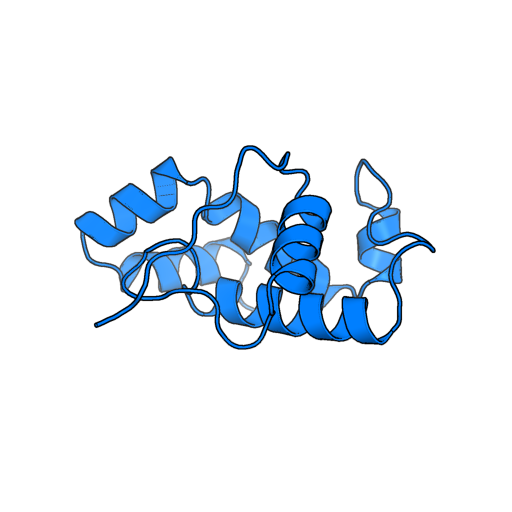8 LYS A C 1
ATOM 708 O O . LYS A 1 88 ? 4.103 10.045 0.760 1.00 95.69 88 LYS A O 1
ATOM 713 N N . LEU A 1 89 ? 1.921 9.560 0.865 1.00 94.88 89 LEU A N 1
ATOM 714 C CA . LEU A 1 89 ? 1.848 8.968 -0.483 1.00 94.88 89 LEU A CA 1
ATOM 715 C C . LEU A 1 89 ? 1.507 9.992 -1.576 1.00 94.88 89 LEU A C 1
ATOM 717 O O . LEU A 1 89 ? 1.812 9.784 -2.748 1.00 94.88 89 LEU A O 1
ATOM 721 N N . GLY A 1 90 ? 0.845 11.090 -1.200 1.00 92.94 90 GLY A N 1
ATOM 722 C CA . GLY A 1 90 ? 0.178 11.963 -2.165 1.00 92.94 90 GLY A CA 1
ATOM 723 C C . GLY A 1 90 ? -0.945 11.237 -2.921 1.00 92.94 90 GLY A C 1
ATOM 724 O O . GLY A 1 90 ? -1.195 10.048 -2.725 1.00 92.94 90 GLY A O 1
ATOM 725 N N . ILE A 1 91 ? -1.636 11.963 -3.799 1.00 92.62 91 ILE A N 1
ATOM 726 C CA . ILE A 1 91 ? -2.768 11.411 -4.564 1.00 92.62 91 ILE A CA 1
ATOM 727 C C . ILE A 1 91 ? -2.275 10.347 -5.555 1.00 92.62 91 ILE A C 1
ATOM 729 O O . ILE A 1 91 ? -2.762 9.219 -5.549 1.00 92.62 91 ILE A O 1
ATOM 733 N N . LYS A 1 92 ? -1.250 10.679 -6.354 1.00 93.31 92 LYS A N 1
ATOM 734 C CA . LYS A 1 92 ? -0.674 9.766 -7.353 1.00 93.31 92 LYS A CA 1
ATOM 735 C C . LYS A 1 92 ? -0.152 8.475 -6.716 1.00 93.31 92 LYS A C 1
ATOM 737 O O . LYS A 1 92 ? -0.466 7.397 -7.208 1.00 93.31 92 LYS A O 1
ATOM 742 N N . GLY A 1 93 ? 0.601 8.571 -5.617 1.00 95.44 93 GLY A N 1
ATOM 743 C CA . GLY A 1 93 ? 1.127 7.392 -4.926 1.00 95.44 93 GLY A CA 1
ATOM 744 C C . GLY A 1 93 ? 0.016 6.494 -4.383 1.00 95.44 93 GLY A C 1
ATOM 745 O O . GLY A 1 93 ? 0.118 5.276 -4.485 1.00 95.44 93 GLY A O 1
ATOM 746 N N . CYS A 1 94 ? -1.081 7.081 -3.892 1.00 94.69 94 CYS A N 1
ATOM 747 C CA . CYS A 1 94 ? -2.261 6.326 -3.473 1.00 94.69 94 CYS A CA 1
ATOM 748 C C . CYS A 1 94 ? -2.903 5.576 -4.654 1.00 94.69 94 CYS A C 1
ATOM 750 O O . CYS A 1 94 ? -3.120 4.370 -4.572 1.00 94.69 94 CYS A O 1
ATOM 752 N N . HIS A 1 95 ? -3.131 6.251 -5.787 1.00 95.19 95 HIS A N 1
ATOM 753 C CA . HIS A 1 95 ? -3.686 5.608 -6.986 1.00 95.19 95 HIS A CA 1
ATOM 754 C C . HIS A 1 95 ? -2.786 4.480 -7.503 1.00 95.19 95 HIS A C 1
ATOM 756 O O . HIS A 1 95 ? -3.272 3.397 -7.814 1.00 95.19 95 HIS A O 1
ATOM 762 N N . ASN A 1 96 ? -1.472 4.706 -7.543 1.00 96.25 96 ASN A N 1
ATOM 763 C CA . ASN A 1 96 ? -0.503 3.697 -7.962 1.00 96.25 96 ASN A CA 1
ATOM 764 C C . ASN A 1 96 ? -0.489 2.483 -7.022 1.00 96.25 96 ASN A C 1
ATOM 766 O O . ASN A 1 96 ? -0.394 1.355 -7.502 1.00 96.25 96 ASN A O 1
ATOM 770 N N . LEU A 1 97 ? -0.630 2.695 -5.709 1.00 97.38 97 LEU A N 1
ATOM 771 C CA . LEU A 1 97 ? -0.716 1.614 -4.725 1.00 97.38 97 LEU A CA 1
ATOM 772 C C . LEU A 1 97 ? -1.948 0.735 -4.959 1.00 97.38 97 LEU A C 1
ATOM 774 O O . LEU A 1 97 ? -1.840 -0.486 -4.996 1.00 97.38 97 LEU A O 1
ATOM 778 N N . PHE A 1 98 ? -3.116 1.337 -5.175 1.00 95.44 98 PHE A N 1
ATOM 779 C CA . PHE A 1 98 ? -4.332 0.571 -5.451 1.00 95.44 98 PHE A CA 1
ATOM 780 C C . PHE A 1 98 ? -4.314 -0.085 -6.838 1.00 95.44 98 PHE A C 1
ATOM 782 O O . PHE A 1 98 ? -4.760 -1.225 -6.970 1.00 95.44 98 PHE A O 1
ATOM 789 N N . LYS A 1 99 ? -3.694 0.554 -7.840 1.00 95.31 99 LYS A N 1
ATOM 790 C CA . LYS A 1 99 ? -3.431 -0.057 -9.152 1.00 95.31 99 LYS A CA 1
ATOM 791 C C . LYS A 1 99 ? -2.539 -1.298 -9.029 1.00 95.31 99 LYS A C 1
ATOM 793 O O . LYS A 1 99 ? -2.860 -2.323 -9.623 1.00 95.31 99 LYS A O 1
ATOM 798 N N . LEU A 1 100 ? -1.465 -1.240 -8.229 1.00 96.00 100 LEU A N 1
ATOM 799 C CA . LEU A 1 100 ? -0.583 -2.386 -7.949 1.00 96.00 100 LEU A CA 1
ATOM 800 C C . LEU A 1 100 ? -1.361 -3.588 -7.390 1.00 96.00 100 LEU A C 1
ATOM 802 O O . LEU A 1 100 ? -1.028 -4.734 -7.678 1.00 96.00 100 LEU A O 1
ATOM 806 N N . PHE A 1 101 ? -2.404 -3.327 -6.603 1.00 95.31 101 PHE A N 1
ATOM 807 C CA . PHE A 1 101 ? -3.258 -4.355 -6.007 1.00 95.31 101 PHE A CA 1
ATOM 808 C C . PHE A 1 101 ? -4.509 -4.676 -6.823 1.00 95.31 101 PHE A C 1
ATOM 810 O O . PHE A 1 101 ? -5.362 -5.424 -6.349 1.00 95.31 101 PHE A O 1
ATOM 817 N N . HIS A 1 102 ? -4.591 -4.165 -8.052 1.00 93.69 102 HIS A N 1
ATOM 818 C CA . HIS A 1 102 ? -5.641 -4.484 -9.022 1.00 93.69 102 HIS A CA 1
ATOM 819 C C . HIS A 1 102 ? -7.017 -3.933 -8.641 1.00 93.69 102 HIS A C 1
ATOM 821 O O . HIS A 1 102 ? -8.046 -4.492 -9.011 1.00 93.69 102 HIS A O 1
ATOM 827 N N . PHE A 1 103 ? -7.037 -2.828 -7.898 1.00 92.38 103 PHE A N 1
ATOM 828 C CA . PHE A 1 103 ? -8.256 -2.081 -7.626 1.00 92.38 103 PHE A CA 1
ATOM 829 C C . PHE A 1 103 ? -8.484 -1.031 -8.706 1.00 92.38 103 PHE A C 1
ATOM 831 O O . PHE A 1 103 ? -7.562 -0.329 -9.132 1.00 92.38 103 PHE A O 1
ATOM 838 N N . GLU A 1 104 ? -9.741 -0.901 -9.113 1.00 89.06 104 GLU A N 1
ATOM 839 C CA . GLU A 1 104 ? -10.178 0.162 -10.002 1.00 89.06 104 GLU A CA 1
ATOM 840 C C . GLU A 1 104 ? -10.433 1.443 -9.212 1.00 89.06 104 GLU A C 1
ATOM 842 O O . GLU A 1 104 ? -10.995 1.439 -8.113 1.00 89.06 104 GLU A O 1
ATOM 847 N N . PHE A 1 105 ? -10.022 2.565 -9.792 1.00 90.25 105 PHE A N 1
ATOM 848 C CA . PHE A 1 105 ? -10.356 3.871 -9.255 1.00 90.25 105 PHE A CA 1
ATOM 849 C C . PHE A 1 105 ? -11.841 4.166 -9.500 1.00 90.25 105 PHE A C 1
ATOM 851 O O . PHE A 1 105 ? -12.288 4.166 -10.645 1.00 90.25 105 PHE A O 1
ATOM 858 N N . VAL A 1 106 ? -12.586 4.459 -8.432 1.00 89.81 106 VAL A N 1
ATOM 859 C CA . VAL A 1 106 ? -14.018 4.790 -8.513 1.00 89.81 106 VAL A CA 1
ATOM 860 C C . VAL A 1 106 ? -14.228 6.302 -8.492 1.00 89.81 106 VAL A C 1
ATOM 862 O O . VAL A 1 106 ? -14.783 6.876 -9.426 1.00 89.81 106 VAL A O 1
ATOM 865 N N . ASN A 1 107 ? -13.801 6.962 -7.416 1.00 90.62 107 ASN A N 1
ATOM 866 C CA . ASN A 1 107 ? -13.895 8.407 -7.249 1.00 90.62 107 ASN A CA 1
ATOM 867 C C . ASN A 1 107 ? -12.842 8.910 -6.249 1.00 90.62 107 ASN A C 1
ATOM 869 O O . ASN A 1 107 ? -12.174 8.131 -5.571 1.00 90.62 107 ASN A O 1
ATOM 873 N N . GLN A 1 108 ? -12.703 10.233 -6.171 1.00 88.12 108 GLN A N 1
ATOM 874 C CA . GLN A 1 108 ? -11.895 10.905 -5.164 1.00 88.12 108 GLN A CA 1
ATOM 875 C C . GLN A 1 108 ? -12.675 12.100 -4.625 1.00 88.12 108 GLN A C 1
ATOM 877 O O . GLN A 1 108 ? -13.096 12.972 -5.387 1.00 88.12 108 GLN A O 1
ATOM 882 N N . THR A 1 109 ? -12.824 12.164 -3.309 1.00 87.19 109 THR A N 1
ATOM 883 C CA . THR A 1 109 ? -13.358 13.328 -2.602 1.00 87.19 109 THR A CA 1
ATOM 884 C C . THR A 1 109 ? -12.248 13.997 -1.798 1.00 87.19 109 THR A C 1
ATOM 886 O O . THR A 1 109 ? -11.260 13.371 -1.413 1.00 87.19 109 THR A O 1
ATOM 889 N N . ILE A 1 110 ? -12.381 15.305 -1.585 1.00 84.69 110 ILE A N 1
ATOM 890 C CA . ILE A 1 110 ? -11.469 16.075 -0.741 1.00 84.69 110 ILE A CA 1
ATOM 891 C C . ILE A 1 110 ? -12.264 16.516 0.478 1.00 84.69 110 ILE A C 1
ATOM 893 O O . ILE A 1 110 ? -13.150 17.363 0.370 1.00 84.69 110 ILE A O 1
ATOM 897 N N . GLU A 1 111 ? -11.927 15.961 1.634 1.00 79.75 111 GLU A N 1
ATOM 898 C CA . GLU A 1 111 ? -12.444 16.439 2.909 1.00 79.75 111 GLU A CA 1
ATOM 899 C C . GLU A 1 111 ? -11.483 17.481 3.479 1.00 79.75 111 GLU A C 1
ATOM 901 O O . GLU A 1 111 ? -10.290 17.231 3.667 1.00 79.75 111 GLU A O 1
ATOM 90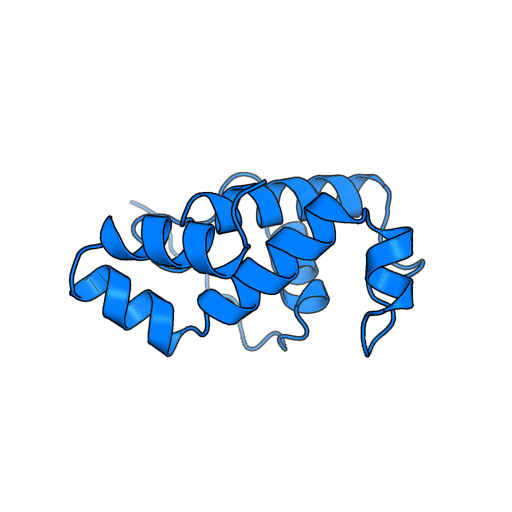6 N N . LYS A 1 112 ? -11.998 18.688 3.731 1.00 76.75 112 LYS A N 1
ATOM 907 C CA . LYS A 1 112 ? -11.250 19.702 4.471 1.00 76.75 112 LYS A CA 1
ATOM 908 C C . LYS A 1 112 ? -11.282 19.307 5.940 1.00 76.75 112 LYS A C 1
ATOM 910 O O . LYS A 1 112 ? -12.325 19.423 6.576 1.00 76.75 112 LYS A O 1
ATOM 915 N N . VAL A 1 113 ? -10.149 18.851 6.460 1.00 67.12 113 VAL A N 1
ATOM 916 C CA . VAL A 1 113 ? -9.975 18.680 7.904 1.00 67.12 113 VAL A CA 1
ATOM 917 C C . VAL A 1 113 ? -9.962 20.085 8.513 1.00 67.12 113 VAL A C 1
ATOM 919 O O . VAL A 1 113 ? -9.079 20.879 8.180 1.00 67.12 113 VAL A O 1
ATOM 922 N N . GLN A 1 114 ? -11.003 20.411 9.284 1.00 48.16 114 GLN A N 1
ATOM 923 C CA . GLN A 1 114 ? -11.117 21.666 10.037 1.00 48.16 114 GLN A CA 1
ATOM 924 C C . GLN A 1 114 ? -10.208 21.656 11.263 1.00 48.16 114 GLN A C 1
ATOM 926 O O . GLN A 1 114 ? -10.068 20.576 11.881 1.00 48.16 114 GLN A O 1
#

Foldseek 3Di:
DPDLVVLVVVLLVPDDPVLNVLCVVVVLSLLLVLLVCCLVLDQQRSLVPDPNSPPDPVADPVLSVLLNLVSVCSSNSAPSDPVRHRPDCPPVSVVSNCVSSVDDDDDDDDDDDD

Radius of gyration: 14.28 Å; Cα contacts (8 Å, |Δi|>4): 86; chains: 1; bounding box: 27×39×35 Å

Sequence (114 aa):
MKNVTEQLESLINQFSDEDTHLCLENRFPYLYTKAYYFLRDGAENYASSDAFNLPDSSFSSEDIELLKLGCMQILNGIGFSPKKPFKKLGIKGCHNLFKLFHFEFVNQTIEKVQ

Solvent-accessible surface area (backbone atoms only — not comparable to full-atom values): 6854 Å² total; per-residue (Å²): 130,82,55,72,65,60,52,49,51,61,53,53,75,72,46,53,73,68,54,43,51,41,31,60,76,69,44,39,67,60,55,34,54,52,28,51,46,39,69,72,56,32,59,69,58,32,8,77,75,36,97,81,38,42,68,50,92,88,54,49,74,67,51,52,52,34,36,50,54,50,27,54,36,36,73,69,76,32,55,72,43,88,94,38,56,78,72,96,41,62,70,67,34,47,54,50,44,39,47,62,71,73,47,79,88,85,83,87,85,85,81,82,83,128